Protein AF-A0A7W0PPU4-F1 (afdb_monomer_lite)

Sequence (161 aa):
MLYSLDQRLGIVGTLDDSTGTETARERFRTFLRDSVRAIVGVRDYVEACTKNKWPQYDHALQDLVNHTGELIGFDVEFGRYRGVTNDIGHDGLWRCNDFSMVVEVKTTDAFSIHSATVVGYVDKLISKGAITDWDHAMGLYVFGRTDSQLTQLANSVIGPR

pLDDT: mean 84.79, std 15.99, range [34.69, 98.19]

Structure (mmCIF, N/CA/C/O backbone):
data_AF-A0A7W0PPU4-F1
#
_entry.id   AF-A0A7W0PPU4-F1
#
loop_
_atom_site.group_PDB
_atom_site.id
_atom_site.type_symbol
_atom_site.label_atom_id
_atom_site.label_alt_id
_atom_site.label_comp_id
_atom_site.label_asym_id
_atom_site.label_entity_id
_atom_site.label_seq_id
_atom_site.pdbx_PDB_ins_code
_atom_site.Cartn_x
_atom_site.Cartn_y
_atom_site.Cartn_z
_atom_site.occupancy
_atom_site.B_iso_or_equiv
_atom_site.auth_seq_id
_atom_site.auth_comp_id
_atom_site.auth_asym_id
_atom_site.auth_atom_id
_atom_site.pdbx_PDB_model_num
ATOM 1 N N . MET A 1 1 ? 4.823 -9.740 -24.509 1.00 44.56 1 MET A N 1
ATOM 2 C CA . MET A 1 1 ? 6.137 -9.477 -23.887 1.00 44.56 1 MET A CA 1
ATOM 3 C C . MET A 1 1 ? 5.874 -8.619 -22.658 1.00 44.56 1 MET A C 1
ATOM 5 O O . MET A 1 1 ? 5.455 -7.481 -22.819 1.00 44.56 1 MET A O 1
ATOM 9 N N . LEU A 1 2 ? 5.965 -9.186 -21.454 1.00 64.94 2 LEU A N 1
ATOM 10 C CA . LEU A 1 2 ? 5.810 -8.424 -20.211 1.00 64.94 2 LEU A CA 1
ATOM 11 C C . LEU A 1 2 ? 7.195 -7.895 -19.824 1.00 64.94 2 LEU A C 1
ATOM 13 O O . LEU A 1 2 ? 8.137 -8.675 -19.729 1.00 64.94 2 LEU A O 1
ATOM 17 N N . TYR A 1 3 ? 7.330 -6.578 -19.681 1.00 82.06 3 TYR A N 1
ATOM 18 C CA . TYR A 1 3 ? 8.554 -5.957 -19.171 1.00 82.06 3 TYR A CA 1
ATOM 19 C C . TYR A 1 3 ? 8.828 -6.429 -17.736 1.00 82.06 3 TYR A C 1
ATOM 21 O O . TYR A 1 3 ? 7.881 -6.615 -16.960 1.00 82.06 3 TYR A O 1
ATOM 29 N N . SER A 1 4 ? 10.106 -6.576 -17.375 1.00 90.31 4 SER A N 1
ATOM 30 C CA . SER A 1 4 ? 10.499 -6.829 -15.984 1.00 90.31 4 SER A CA 1
ATOM 31 C C . SER A 1 4 ? 10.115 -5.650 -15.083 1.00 90.31 4 SER A C 1
ATOM 33 O O . SER A 1 4 ? 9.897 -4.536 -15.571 1.00 90.31 4 SER A O 1
ATOM 35 N N . LEU A 1 5 ? 10.057 -5.871 -13.765 1.00 92.06 5 LEU A N 1
ATOM 36 C CA . LEU A 1 5 ? 9.786 -4.792 -12.810 1.00 92.06 5 LEU A CA 1
ATOM 37 C C . LEU A 1 5 ? 10.795 -3.644 -12.964 1.00 92.06 5 LEU A C 1
ATOM 39 O O . LEU A 1 5 ? 10.393 -2.489 -13.002 1.00 92.06 5 LEU A O 1
ATOM 43 N N . ASP A 1 6 ? 12.079 -3.945 -13.157 1.00 91.94 6 ASP A N 1
ATOM 44 C CA . ASP A 1 6 ? 13.127 -2.926 -13.318 1.00 91.94 6 ASP A CA 1
ATOM 45 C C . ASP A 1 6 ? 12.920 -2.065 -14.559 1.00 91.94 6 ASP A C 1
ATOM 47 O O . ASP A 1 6 ? 13.059 -0.845 -14.513 1.00 91.94 6 ASP A O 1
ATOM 51 N N . GLN A 1 7 ? 12.541 -2.690 -15.676 1.00 92.56 7 GLN A N 1
ATOM 52 C CA . GLN A 1 7 ? 12.205 -1.961 -16.894 1.00 92.56 7 GLN A CA 1
ATOM 53 C C . GLN A 1 7 ? 10.970 -1.085 -16.679 1.00 92.56 7 GLN A C 1
ATOM 55 O O . GLN A 1 7 ? 10.935 0.047 -17.154 1.00 92.56 7 GLN A O 1
ATOM 60 N N . ARG A 1 8 ? 9.966 -1.581 -15.943 1.00 93.81 8 ARG A N 1
ATOM 61 C CA . ARG A 1 8 ? 8.779 -0.793 -15.593 1.00 93.81 8 ARG A CA 1
ATOM 62 C C . ARG A 1 8 ? 9.138 0.403 -14.722 1.00 93.81 8 ARG A C 1
ATOM 64 O O . ARG A 1 8 ? 8.764 1.511 -15.090 1.00 93.81 8 ARG A O 1
ATOM 71 N N . LEU A 1 9 ? 9.895 0.203 -13.645 1.00 94.06 9 LEU A N 1
ATOM 72 C CA . LEU A 1 9 ? 10.369 1.267 -12.755 1.00 94.06 9 LEU A CA 1
ATOM 73 C C . LEU A 1 9 ? 11.245 2.283 -13.501 1.00 94.06 9 LEU A C 1
ATOM 75 O O . LEU A 1 9 ? 11.088 3.485 -13.310 1.00 94.06 9 LEU A O 1
ATOM 79 N N . GLY A 1 10 ? 12.080 1.826 -14.438 1.00 93.31 10 GLY A N 1
ATOM 80 C CA . GLY A 1 10 ? 12.849 2.705 -15.320 1.00 93.31 10 GLY A CA 1
ATOM 81 C C . GLY A 1 10 ? 11.985 3.586 -16.231 1.00 93.31 10 GLY A C 1
ATOM 82 O O . GLY A 1 10 ? 12.382 4.704 -16.543 1.00 93.31 10 GLY A O 1
ATOM 83 N N . ILE A 1 11 ? 10.799 3.113 -16.634 1.00 93.94 11 ILE A N 1
ATOM 84 C CA . ILE A 1 11 ? 9.849 3.875 -17.461 1.00 93.94 11 ILE A CA 1
ATOM 85 C C . ILE A 1 11 ? 9.002 4.827 -16.608 1.00 93.94 11 ILE A C 1
ATOM 87 O O . ILE A 1 11 ? 8.803 5.977 -16.994 1.00 93.94 11 ILE A O 1
ATOM 91 N N . VAL A 1 12 ? 8.470 4.365 -15.470 1.00 94.88 12 VAL A N 1
ATOM 92 C CA . VAL A 1 12 ? 7.583 5.197 -14.635 1.00 94.88 12 VAL A CA 1
ATOM 93 C C . VAL A 1 12 ? 8.354 6.237 -13.823 1.00 94.88 12 VAL A C 1
ATOM 95 O O . VAL A 1 12 ? 7.785 7.285 -13.515 1.00 94.88 12 VAL A O 1
ATOM 98 N N . GLY A 1 13 ? 9.635 5.996 -13.541 1.00 94.75 13 GLY A N 1
ATOM 99 C CA . GLY A 1 13 ? 10.499 6.853 -12.735 1.00 94.75 13 GLY A CA 1
ATOM 100 C C . GLY A 1 13 ? 10.517 6.464 -11.255 1.00 94.75 13 GLY A C 1
ATOM 101 O O . GLY A 1 13 ? 9.974 5.440 -10.848 1.00 94.75 13 GLY A O 1
ATOM 102 N N . THR A 1 14 ? 11.157 7.304 -10.442 1.00 96.19 14 THR A N 1
ATOM 103 C CA . THR A 1 14 ? 11.313 7.080 -8.999 1.00 96.19 14 THR A CA 1
ATOM 104 C C . THR A 1 14 ? 9.979 7.226 -8.271 1.00 96.19 14 THR A C 1
ATOM 106 O O . THR A 1 14 ? 9.421 8.316 -8.209 1.00 96.19 14 THR A O 1
ATOM 109 N N . LEU A 1 15 ? 9.493 6.137 -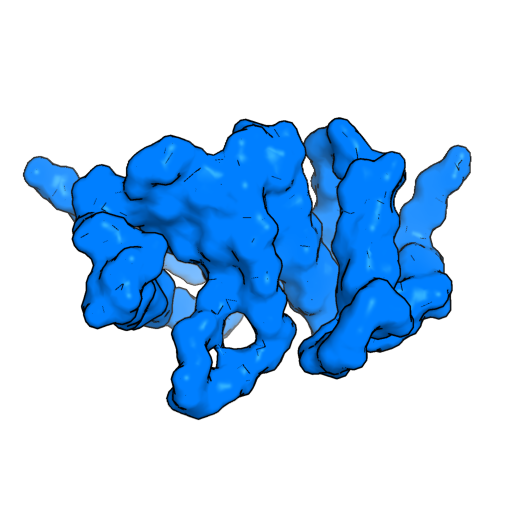7.685 1.00 96.81 15 LEU A N 1
ATOM 110 C CA . LEU A 1 15 ? 8.368 6.096 -6.761 1.00 96.81 15 LEU A CA 1
ATOM 111 C C . LEU A 1 15 ? 8.687 6.933 -5.516 1.00 96.81 15 LEU A C 1
ATOM 113 O O . LEU A 1 15 ? 9.644 6.648 -4.792 1.00 96.81 15 LEU A O 1
ATOM 117 N N . ASP A 1 16 ? 7.883 7.964 -5.281 1.00 95.38 16 ASP A N 1
ATOM 118 C CA . ASP A 1 16 ? 7.916 8.818 -4.099 1.00 95.38 16 ASP A CA 1
ATOM 119 C C . ASP A 1 16 ? 6.505 9.349 -3.771 1.00 95.38 16 ASP A C 1
ATOM 121 O O . ASP A 1 16 ? 5.525 9.002 -4.434 1.00 95.38 16 ASP A O 1
ATOM 125 N N . ASP A 1 17 ? 6.392 10.152 -2.711 1.00 94.81 17 ASP A N 1
ATOM 126 C CA . ASP A 1 17 ? 5.120 10.713 -2.235 1.00 94.81 17 ASP A CA 1
ATOM 127 C C . ASP A 1 17 ? 4.747 12.052 -2.898 1.00 94.81 17 ASP A C 1
ATOM 129 O O . ASP A 1 17 ? 3.940 12.808 -2.348 1.00 94.81 17 ASP A O 1
ATOM 133 N N . SER A 1 18 ? 5.327 12.379 -4.057 1.00 94.56 18 SER A N 1
ATOM 134 C CA . SER A 1 18 ? 4.928 13.573 -4.808 1.00 94.56 18 SER A CA 1
ATOM 135 C C . SER A 1 18 ? 3.428 13.539 -5.123 1.00 94.56 18 SER A C 1
ATOM 137 O O . SER A 1 18 ? 2.844 12.481 -5.374 1.00 94.56 18 SER A O 1
ATOM 139 N N . THR A 1 19 ? 2.786 14.707 -5.118 1.00 89.62 19 THR A N 1
ATOM 140 C CA . THR A 1 19 ? 1.350 14.852 -5.391 1.00 89.62 19 THR A CA 1
ATOM 141 C C . THR A 1 19 ? 1.078 15.121 -6.875 1.00 89.62 19 THR A C 1
ATOM 143 O O . THR A 1 19 ? 1.920 15.668 -7.585 1.00 89.62 19 THR A O 1
ATOM 146 N N . GLY A 1 20 ? -0.115 14.744 -7.347 1.00 92.12 20 GLY A N 1
ATOM 147 C CA . GLY A 1 20 ? -0.556 14.907 -8.740 1.00 92.12 20 GLY A CA 1
ATOM 148 C C . GLY A 1 20 ? -0.867 13.573 -9.426 1.00 92.12 20 GLY A C 1
ATOM 149 O O . GLY A 1 20 ? -0.479 12.518 -8.936 1.00 92.12 20 GLY A O 1
ATOM 150 N N . THR A 1 21 ? -1.578 13.618 -10.557 1.00 89.75 21 THR A N 1
ATOM 151 C CA . THR A 1 21 ? -1.997 12.416 -11.312 1.00 89.75 21 THR A CA 1
ATOM 152 C C . THR A 1 21 ? -0.885 11.836 -12.183 1.00 89.75 21 THR A C 1
ATOM 154 O O . THR A 1 21 ? -0.902 10.657 -12.509 1.00 89.75 21 THR A O 1
ATOM 157 N N . GLU A 1 22 ? 0.116 12.652 -12.518 1.00 92.56 22 GLU A N 1
ATOM 158 C CA . GLU A 1 22 ? 1.222 12.292 -13.411 1.00 92.56 22 GLU A CA 1
ATOM 159 C C . GLU A 1 22 ? 2.522 12.008 -12.648 1.00 92.56 22 GLU A C 1
ATOM 161 O O . GLU A 1 22 ? 3.622 12.208 -13.167 1.00 92.56 22 GLU A O 1
ATOM 166 N N . THR A 1 23 ? 2.447 11.588 -11.387 1.00 97.38 23 THR A N 1
ATOM 167 C CA . THR A 1 23 ? 3.647 11.203 -10.631 1.00 97.38 23 THR A CA 1
ATOM 168 C C . THR A 1 23 ? 4.070 9.781 -10.986 1.00 97.38 23 THR A C 1
ATOM 170 O O . THR A 1 23 ? 3.294 8.997 -11.537 1.00 97.38 23 THR A O 1
ATOM 173 N N . ALA A 1 24 ? 5.322 9.421 -10.691 1.00 97.38 24 ALA A N 1
ATOM 174 C CA . ALA A 1 24 ? 5.809 8.061 -10.928 1.00 97.38 24 ALA A CA 1
ATOM 175 C C . ALA A 1 24 ? 4.966 7.014 -10.184 1.00 97.38 24 ALA A C 1
ATOM 177 O O . ALA A 1 24 ? 4.654 5.963 -10.742 1.00 97.38 24 ALA A O 1
ATOM 178 N N . ARG A 1 25 ? 4.538 7.351 -8.961 1.00 97.00 25 ARG A N 1
ATOM 179 C CA . ARG A 1 25 ? 3.625 6.548 -8.147 1.00 97.00 25 ARG A CA 1
ATOM 180 C C . ARG A 1 25 ? 2.293 6.307 -8.851 1.00 97.00 25 ARG A C 1
ATOM 182 O O . ARG A 1 25 ? 1.912 5.157 -9.041 1.00 97.00 25 ARG A O 1
ATOM 189 N N . GLU A 1 26 ? 1.609 7.360 -9.293 1.00 97.50 26 GLU A N 1
ATOM 190 C CA . GLU A 1 26 ? 0.300 7.197 -9.938 1.00 97.50 26 GLU A CA 1
ATOM 191 C C . GLU A 1 26 ? 0.396 6.496 -11.299 1.00 97.50 26 GLU A C 1
ATOM 193 O O . GLU A 1 26 ? -0.460 5.670 -11.632 1.00 97.50 26 GLU A O 1
ATOM 198 N N . ARG A 1 27 ? 1.479 6.722 -12.058 1.00 97.44 27 ARG A N 1
ATOM 199 C CA . ARG A 1 27 ? 1.761 5.951 -13.278 1.00 97.44 27 ARG A CA 1
ATOM 200 C C . ARG A 1 27 ? 1.959 4.467 -12.991 1.00 97.44 27 ARG A C 1
ATOM 202 O O . ARG A 1 27 ? 1.447 3.637 -13.740 1.00 97.44 27 ARG A O 1
ATOM 209 N N . PHE A 1 28 ? 2.686 4.123 -11.928 1.00 97.56 28 PHE A N 1
ATOM 210 C CA . PHE A 1 28 ? 2.892 2.730 -11.539 1.00 97.56 28 PHE A CA 1
ATOM 211 C C . PHE A 1 28 ? 1.577 2.064 -11.132 1.00 97.56 28 PHE A C 1
ATOM 213 O O . PHE A 1 28 ? 1.233 1.023 -11.684 1.00 97.56 28 PHE A O 1
ATOM 220 N N . ARG A 1 29 ? 0.787 2.706 -10.263 1.00 97.31 29 ARG A N 1
ATOM 221 C CA . ARG A 1 29 ? -0.531 2.205 -9.832 1.00 97.31 29 ARG A CA 1
ATOM 222 C C . ARG A 1 29 ? -1.498 2.028 -11.000 1.00 97.31 29 ARG A C 1
ATOM 224 O O . ARG A 1 29 ? -2.194 1.021 -11.087 1.00 97.31 29 ARG A O 1
ATOM 231 N N . THR A 1 30 ? -1.503 2.972 -11.938 1.00 96.31 30 THR A N 1
ATOM 232 C CA . THR A 1 30 ? -2.308 2.876 -13.165 1.00 96.31 30 THR A CA 1
ATOM 233 C C . THR A 1 30 ? -1.848 1.715 -14.039 1.00 96.31 30 THR A C 1
ATOM 235 O O . THR A 1 30 ? -2.670 0.923 -14.489 1.00 96.31 30 THR A O 1
ATOM 238 N N . PHE A 1 31 ? -0.535 1.534 -14.203 1.00 95.62 31 PHE A N 1
ATOM 239 C CA . PHE A 1 31 ? 0.008 0.371 -14.899 1.00 95.62 31 PHE A CA 1
ATOM 240 C C . PHE A 1 31 ? -0.420 -0.955 -14.248 1.00 95.62 31 PHE A C 1
ATOM 242 O O . PHE A 1 31 ? -0.803 -1.873 -14.976 1.00 95.62 31 PHE A O 1
ATOM 249 N N . LEU A 1 32 ? -0.381 -1.060 -12.915 1.00 96.25 32 LEU A N 1
ATOM 250 C CA . LEU A 1 32 ? -0.835 -2.256 -12.199 1.00 96.25 32 LEU A CA 1
ATOM 251 C C . LEU A 1 32 ? -2.301 -2.566 -12.537 1.00 96.25 32 LEU A C 1
ATOM 253 O O . LEU A 1 32 ? -2.582 -3.639 -13.069 1.00 96.25 32 LEU A O 1
ATOM 257 N N . ARG A 1 33 ? -3.203 -1.590 -12.372 1.00 95.44 33 ARG A N 1
ATOM 258 C CA . ARG A 1 33 ? -4.634 -1.735 -12.701 1.00 95.44 33 ARG A CA 1
ATOM 259 C C . ARG A 1 33 ? -4.887 -2.109 -14.160 1.00 95.44 33 ARG A C 1
ATOM 261 O O . ARG A 1 33 ? -5.691 -2.994 -14.456 1.00 95.44 33 ARG A O 1
ATOM 268 N N . ASP A 1 34 ? -4.183 -1.468 -15.085 1.00 94.44 34 ASP A N 1
ATOM 269 C CA . ASP A 1 34 ? -4.451 -1.648 -16.507 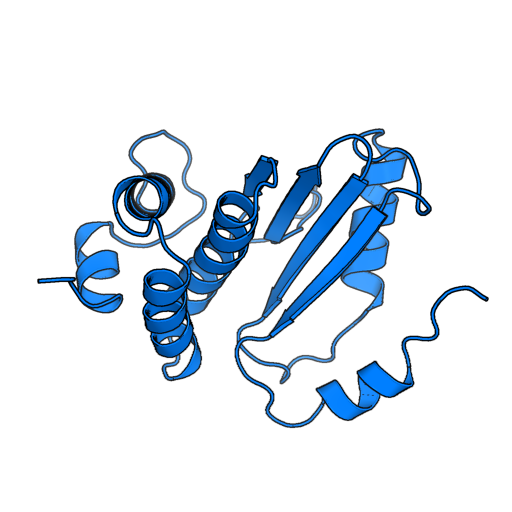1.00 94.44 34 ASP A CA 1
ATOM 270 C C . ASP A 1 34 ? -3.844 -2.933 -17.067 1.00 94.44 34 ASP A C 1
ATOM 272 O O . ASP A 1 34 ? -4.437 -3.547 -17.957 1.00 94.44 34 ASP A O 1
ATOM 276 N N . SER A 1 35 ? -2.684 -3.353 -16.554 1.00 92.56 35 SER A N 1
ATOM 277 C CA . SER A 1 35 ? -1.856 -4.394 -17.175 1.00 92.56 35 SER A CA 1
ATOM 278 C C . SER A 1 35 ? -1.641 -5.642 -16.318 1.00 92.56 35 SER A C 1
ATOM 280 O O . SER A 1 35 ? -1.376 -6.705 -16.879 1.00 92.56 35 SER A O 1
ATOM 282 N N . VAL A 1 36 ? -1.747 -5.557 -14.990 1.00 93.56 36 VAL A N 1
ATOM 283 C CA . VAL A 1 36 ? -1.466 -6.663 -14.055 1.00 93.56 36 VAL A CA 1
ATOM 284 C C . VAL A 1 36 ? -2.775 -7.218 -13.487 1.00 93.56 36 VAL A C 1
ATOM 286 O O . VAL A 1 36 ? -2.998 -7.303 -12.293 1.00 93.56 36 VAL A O 1
ATOM 289 N N . ARG A 1 37 ? -3.673 -7.655 -14.372 1.00 92.69 37 ARG A N 1
ATOM 290 C CA . ARG A 1 37 ? -5.056 -8.032 -14.012 1.00 92.69 37 ARG A CA 1
ATOM 291 C C . ARG A 1 37 ? -5.224 -9.426 -13.399 1.00 92.69 37 ARG A C 1
ATOM 293 O O . ARG A 1 37 ? -6.344 -9.908 -13.261 1.00 92.69 37 ARG A O 1
ATOM 300 N N . ALA A 1 38 ? -4.130 -10.121 -13.108 1.00 89.81 38 ALA A N 1
ATOM 301 C CA . ALA A 1 38 ? -4.162 -11.478 -12.582 1.00 89.81 38 ALA A CA 1
ATOM 302 C C . ALA A 1 38 ? -3.069 -11.674 -11.534 1.00 89.81 38 ALA A C 1
ATOM 304 O O . ALA A 1 38 ? -1.940 -11.214 -11.711 1.00 89.81 38 ALA A O 1
ATOM 305 N N . ILE A 1 39 ? -3.387 -12.451 -10.496 1.00 88.81 39 ILE A N 1
ATOM 306 C CA . ILE A 1 39 ? -2.488 -12.750 -9.370 1.00 88.81 39 ILE A CA 1
ATOM 307 C C . ILE A 1 39 ? -1.135 -13.306 -9.835 1.00 88.81 39 ILE A C 1
ATOM 309 O O . ILE A 1 39 ? -0.105 -12.996 -9.244 1.00 88.81 39 ILE A O 1
ATOM 313 N N . VAL A 1 40 ? -1.107 -14.074 -10.931 1.00 86.00 40 VAL A N 1
ATOM 314 C CA . VAL A 1 40 ? 0.150 -14.595 -11.493 1.00 86.00 40 VAL A CA 1
ATOM 315 C C . VAL A 1 40 ? 1.117 -13.478 -11.906 1.00 86.00 40 VAL A C 1
ATOM 317 O O . VAL A 1 40 ? 2.311 -13.601 -11.661 1.00 86.00 40 VAL A O 1
ATOM 320 N N . GLY A 1 41 ? 0.616 -12.369 -12.460 1.00 87.25 41 GLY A N 1
ATOM 321 C CA . GLY A 1 41 ? 1.450 -11.227 -12.841 1.00 87.25 41 GLY A CA 1
ATOM 322 C C . GLY A 1 41 ? 1.961 -10.449 -11.630 1.00 87.25 41 GLY A C 1
ATOM 323 O O . GLY A 1 41 ? 3.094 -9.975 -11.638 1.00 87.25 41 GLY A O 1
ATOM 324 N N . VAL A 1 42 ? 1.157 -10.374 -10.564 1.00 92.81 42 VAL A N 1
ATOM 325 C CA . VAL A 1 42 ? 1.586 -9.781 -9.291 1.00 92.81 42 VAL A CA 1
ATOM 326 C C . VAL A 1 42 ? 2.709 -10.604 -8.671 1.00 92.81 42 VAL A C 1
ATOM 328 O O . VAL A 1 42 ? 3.722 -10.037 -8.266 1.00 92.81 42 VAL A O 1
ATOM 331 N N . ARG A 1 43 ? 2.569 -11.937 -8.644 1.00 90.88 43 ARG A N 1
ATOM 332 C CA . ARG A 1 43 ? 3.567 -12.849 -8.067 1.00 90.88 43 ARG A CA 1
ATOM 333 C C . ARG A 1 43 ? 4.957 -12.623 -8.658 1.00 90.88 43 ARG A C 1
ATOM 335 O O . ARG A 1 43 ? 5.916 -12.509 -7.901 1.00 90.88 43 ARG A O 1
ATOM 342 N N . ASP A 1 44 ? 5.066 -12.517 -9.979 1.00 89.75 44 ASP A N 1
ATOM 343 C CA . ASP A 1 44 ? 6.359 -12.355 -10.650 1.00 89.75 44 ASP A CA 1
ATOM 344 C C . ASP A 1 44 ? 7.060 -11.037 -10.250 1.00 89.75 44 ASP A C 1
ATOM 346 O O . ASP A 1 44 ? 8.281 -10.998 -10.085 1.00 89.75 44 ASP A O 1
ATOM 350 N N . TYR A 1 45 ? 6.300 -9.956 -10.031 1.00 93.00 45 TYR A N 1
ATOM 351 C CA . TYR A 1 45 ? 6.846 -8.684 -9.541 1.00 93.00 45 TYR A CA 1
ATOM 352 C C . TYR A 1 45 ? 7.137 -8.692 -8.041 1.00 93.00 45 TYR A C 1
ATOM 354 O O . TYR A 1 45 ? 8.167 -8.158 -7.629 1.00 93.00 45 TYR A O 1
ATOM 362 N N . VAL A 1 46 ? 6.304 -9.351 -7.233 1.00 92.19 46 VAL A N 1
ATOM 363 C CA . VAL A 1 46 ? 6.590 -9.571 -5.809 1.00 92.19 46 VAL A CA 1
ATOM 364 C C . VAL A 1 46 ? 7.911 -10.325 -5.655 1.00 92.19 46 VAL A C 1
ATOM 366 O O . VAL A 1 46 ? 8.770 -9.889 -4.896 1.00 92.19 46 VAL A O 1
ATOM 369 N N . GLU A 1 47 ? 8.142 -11.387 -6.432 1.00 89.12 47 GLU A N 1
ATOM 370 C CA . GLU A 1 47 ? 9.416 -12.116 -6.420 1.00 89.12 47 GLU A CA 1
ATOM 371 C C . GLU A 1 47 ? 10.624 -11.237 -6.782 1.00 89.12 47 GLU A C 1
ATOM 373 O O . GLU A 1 47 ? 11.712 -11.422 -6.233 1.00 89.12 47 GLU A O 1
ATOM 378 N N . ALA A 1 48 ? 10.465 -10.278 -7.698 1.00 89.56 48 ALA A N 1
ATOM 379 C CA . ALA A 1 48 ? 11.536 -9.346 -8.044 1.00 89.56 48 ALA A CA 1
ATOM 380 C C . ALA A 1 48 ? 11.882 -8.417 -6.865 1.00 89.56 48 ALA A C 1
ATOM 382 O O . ALA A 1 48 ? 13.068 -8.228 -6.568 1.00 89.56 48 ALA A O 1
ATOM 383 N N . CYS A 1 49 ? 10.864 -7.912 -6.154 1.00 90.88 49 CYS A N 1
ATOM 384 C CA . CYS A 1 49 ? 11.049 -7.095 -4.953 1.00 90.88 49 CYS A CA 1
ATOM 385 C C . CYS A 1 49 ? 11.736 -7.870 -3.821 1.00 90.88 49 CYS A C 1
ATOM 387 O O . CYS A 1 49 ? 12.538 -7.317 -3.069 1.00 90.88 49 CYS A O 1
ATOM 389 N N . THR A 1 50 ? 11.451 -9.166 -3.696 1.00 86.00 50 THR A N 1
ATOM 390 C CA . THR A 1 50 ? 11.928 -9.997 -2.582 1.00 86.00 50 THR A CA 1
ATOM 391 C C . THR A 1 50 ? 13.232 -10.730 -2.869 1.00 86.00 50 THR A C 1
ATOM 393 O O . THR A 1 50 ? 13.786 -11.340 -1.964 1.00 86.00 50 THR A O 1
ATOM 396 N N . LYS A 1 51 ? 13.791 -10.652 -4.081 1.00 84.44 51 LYS A N 1
ATOM 397 C CA . LYS A 1 51 ? 15.131 -11.197 -4.387 1.00 84.44 51 LYS A CA 1
ATOM 398 C C . LYS A 1 51 ? 16.225 -10.134 -4.321 1.00 84.44 51 LYS A C 1
ATOM 400 O O . LYS A 1 51 ? 17.318 -10.403 -3.820 1.00 84.44 51 LYS A O 1
ATOM 405 N N . ASN A 1 52 ? 15.911 -8.886 -4.658 1.00 77.94 52 ASN A N 1
ATOM 406 C CA . ASN A 1 52 ? 16.884 -7.794 -4.754 1.00 77.94 52 ASN A CA 1
ATOM 407 C C . ASN A 1 52 ? 16.774 -6.777 -3.600 1.00 77.94 52 ASN A C 1
ATOM 409 O O . ASN A 1 52 ? 15.780 -6.750 -2.880 1.00 77.94 52 ASN A O 1
ATOM 413 N N . LYS A 1 53 ? 17.812 -5.954 -3.387 1.00 78.75 53 LYS A N 1
ATOM 414 C CA . LYS A 1 53 ? 17.817 -4.883 -2.372 1.00 78.75 53 LYS A CA 1
ATOM 415 C C . LYS A 1 53 ? 17.940 -3.519 -3.047 1.00 78.75 53 LYS A C 1
ATOM 417 O O . LYS A 1 53 ? 19.009 -3.176 -3.541 1.00 78.75 53 LYS A O 1
ATOM 422 N N . TRP A 1 54 ? 16.855 -2.752 -3.052 1.00 81.00 54 TRP A N 1
ATOM 423 C CA . TRP A 1 54 ? 16.801 -1.375 -3.547 1.00 81.00 54 TRP A CA 1
ATOM 424 C C . TRP A 1 54 ? 15.554 -0.695 -2.960 1.00 81.00 54 TRP A C 1
ATOM 426 O O . TRP A 1 54 ? 14.497 -1.321 -3.001 1.00 81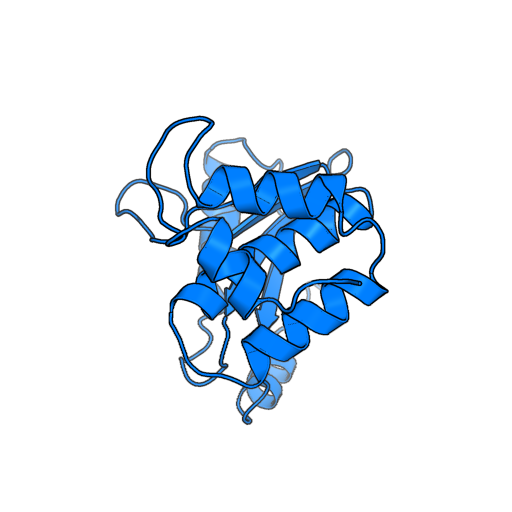.00 54 TRP A O 1
ATOM 436 N N . PRO A 1 55 ? 15.614 0.554 -2.453 1.00 83.44 55 PRO A N 1
ATOM 437 C CA . PRO A 1 55 ? 14.462 1.181 -1.791 1.00 83.44 55 PRO A CA 1
ATOM 438 C C . PRO A 1 55 ? 13.193 1.268 -2.648 1.00 83.44 55 PRO A C 1
ATOM 440 O O . PRO A 1 55 ? 12.082 1.247 -2.133 1.00 83.44 55 PRO A O 1
ATOM 443 N N . GLN A 1 56 ? 13.332 1.333 -3.973 1.00 92.75 56 GLN A N 1
ATOM 444 C CA . GLN A 1 56 ? 12.175 1.342 -4.870 1.00 92.75 56 GLN A CA 1
ATOM 445 C C . GLN A 1 56 ? 11.425 0.006 -4.889 1.00 92.75 56 GLN A C 1
ATOM 447 O O . GLN A 1 56 ? 10.238 0.001 -5.194 1.00 92.75 56 GLN A O 1
ATOM 452 N N . TYR A 1 57 ? 12.069 -1.110 -4.527 1.00 92.38 57 TYR A N 1
ATOM 453 C CA . TYR A 1 57 ? 11.368 -2.380 -4.340 1.00 92.38 57 TYR A CA 1
ATOM 454 C C . TYR A 1 57 ? 10.501 -2.392 -3.086 1.00 92.38 57 TYR A C 1
ATOM 456 O O . TYR A 1 57 ? 9.486 -3.078 -3.094 1.00 92.38 57 TYR A O 1
ATOM 464 N N . ASP A 1 58 ? 10.848 -1.630 -2.045 1.00 90.56 58 ASP A N 1
ATOM 465 C CA . ASP A 1 58 ? 9.995 -1.502 -0.860 1.00 90.56 58 ASP A CA 1
ATOM 466 C C . ASP A 1 58 ? 8.682 -0.802 -1.245 1.00 90.56 58 ASP A C 1
ATOM 468 O O . ASP A 1 58 ? 7.593 -1.306 -0.981 1.00 90.56 58 ASP A O 1
ATOM 472 N N . HIS A 1 59 ? 8.794 0.313 -1.972 1.00 94.88 59 HIS A N 1
ATOM 473 C CA . HIS A 1 59 ? 7.654 1.080 -2.482 1.00 94.88 59 HIS A CA 1
ATOM 474 C C . HIS A 1 59 ? 6.832 0.283 -3.505 1.00 94.88 59 HIS A C 1
ATOM 476 O O . HIS A 1 59 ? 5.607 0.230 -3.423 1.00 94.88 59 HIS A O 1
ATOM 482 N N . ALA A 1 60 ? 7.500 -0.403 -4.437 1.00 95.62 60 ALA A N 1
ATOM 483 C CA . ALA A 1 60 ? 6.821 -1.256 -5.403 1.00 95.62 60 ALA A CA 1
ATOM 484 C C . ALA A 1 60 ? 6.122 -2.443 -4.725 1.00 95.62 60 ALA A C 1
ATOM 486 O O . ALA A 1 60 ? 5.009 -2.779 -5.115 1.00 95.62 60 ALA A O 1
ATOM 487 N N . LEU A 1 61 ? 6.734 -3.069 -3.709 1.00 95.19 61 LEU A N 1
ATOM 488 C CA . LEU A 1 61 ? 6.106 -4.159 -2.960 1.00 95.19 61 LEU A CA 1
ATOM 489 C C . LEU A 1 61 ? 4.850 -3.678 -2.232 1.00 95.19 61 LEU A C 1
ATOM 491 O O . LEU A 1 61 ? 3.833 -4.359 -2.302 1.00 95.19 61 LEU A O 1
ATOM 495 N N . GLN A 1 62 ? 4.899 -2.513 -1.585 1.00 95.69 62 GLN A N 1
ATOM 496 C CA . GLN A 1 62 ? 3.728 -1.901 -0.956 1.00 95.69 62 GLN A CA 1
ATOM 497 C C . GLN A 1 62 ? 2.572 -1.729 -1.953 1.00 95.69 62 GLN A C 1
ATOM 499 O O . GLN A 1 62 ? 1.458 -2.191 -1.701 1.00 95.69 62 GLN A O 1
ATOM 504 N N . ASP A 1 63 ? 2.841 -1.135 -3.117 1.00 97.50 63 ASP A N 1
ATOM 505 C CA . ASP A 1 63 ? 1.825 -0.937 -4.152 1.00 97.50 63 ASP A CA 1
ATOM 506 C C . ASP A 1 63 ? 1.329 -2.270 -4.756 1.00 97.50 63 ASP A C 1
ATOM 508 O O . ASP A 1 63 ? 0.141 -2.410 -5.037 1.00 97.50 63 ASP A O 1
ATOM 512 N N . LEU A 1 64 ? 2.189 -3.283 -4.909 1.00 97.19 64 LEU A N 1
ATOM 513 C CA . LEU A 1 64 ? 1.800 -4.624 -5.378 1.00 97.19 64 LEU A CA 1
ATOM 514 C C . LEU A 1 64 ? 0.908 -5.361 -4.373 1.00 97.19 64 LEU A C 1
ATOM 516 O O . LEU A 1 64 ? -0.046 -6.034 -4.769 1.00 97.19 64 LEU A O 1
ATOM 520 N N . VAL A 1 65 ? 1.203 -5.238 -3.077 1.00 97.00 65 VAL A N 1
ATOM 521 C CA . VAL A 1 65 ? 0.366 -5.792 -2.008 1.00 97.00 65 VAL A CA 1
ATOM 522 C C . VAL A 1 65 ? -1.008 -5.134 -2.055 1.00 97.00 65 VAL A C 1
ATOM 524 O O . VAL A 1 65 ? -2.006 -5.838 -2.161 1.00 97.00 65 VAL A O 1
ATOM 527 N N . ASN A 1 66 ? -1.070 -3.804 -2.094 1.00 98.19 66 ASN A N 1
ATOM 528 C CA . ASN A 1 66 ? -2.332 -3.072 -2.209 1.00 98.19 66 ASN A CA 1
ATOM 529 C C . ASN A 1 66 ? -3.115 -3.434 -3.476 1.00 98.19 66 ASN A C 1
ATOM 531 O O . ASN A 1 66 ? -4.311 -3.703 -3.409 1.00 98.19 66 ASN A O 1
ATOM 535 N N . HIS A 1 67 ? -2.436 -3.553 -4.614 1.00 98.12 67 HIS A N 1
ATOM 536 C CA . HIS A 1 67 ? -3.068 -4.000 -5.850 1.00 98.12 67 HIS A CA 1
ATOM 537 C C . HIS A 1 67 ? -3.602 -5.441 -5.756 1.00 98.12 67 HIS A C 1
ATOM 539 O O . HIS A 1 67 ? -4.625 -5.767 -6.351 1.00 98.12 67 HIS A O 1
ATOM 545 N N . THR A 1 68 ? -2.969 -6.311 -4.961 1.00 97.31 68 THR A N 1
ATOM 546 C CA . THR A 1 68 ? -3.524 -7.641 -4.655 1.00 97.31 68 THR A CA 1
ATOM 547 C C . THR A 1 68 ? -4.872 -7.522 -3.947 1.00 97.31 68 THR A C 1
ATOM 549 O O . THR A 1 68 ? -5.793 -8.258 -4.295 1.00 97.31 68 THR A O 1
ATOM 552 N N . GLY A 1 69 ? -5.005 -6.578 -3.010 1.00 96.88 69 GLY A N 1
ATOM 553 C CA . GLY A 1 69 ? -6.273 -6.243 -2.359 1.00 96.88 69 GLY A CA 1
ATOM 554 C C . GLY A 1 69 ? -7.361 -5.847 -3.362 1.00 96.88 69 GLY A C 1
ATOM 555 O O . GLY A 1 69 ? -8.464 -6.390 -3.310 1.00 96.88 69 GLY A O 1
ATOM 556 N N . GLU A 1 70 ? -7.029 -4.990 -4.336 1.00 97.44 70 GLU A N 1
ATOM 557 C CA . GLU A 1 70 ? -7.955 -4.618 -5.419 1.00 97.44 70 GLU A CA 1
ATOM 558 C C . GLU A 1 70 ? -8.374 -5.853 -6.237 1.00 97.44 70 GLU A C 1
ATOM 560 O O . GLU A 1 70 ? -9.559 -6.068 -6.492 1.00 97.44 70 GLU A O 1
ATOM 565 N N . LEU A 1 71 ? -7.416 -6.709 -6.621 1.00 96.62 71 LEU A N 1
ATOM 566 C CA . LEU A 1 71 ? -7.681 -7.902 -7.438 1.00 96.62 71 LEU A CA 1
ATOM 567 C C . LEU A 1 71 ? -8.574 -8.937 -6.744 1.00 96.62 71 LEU A C 1
ATOM 569 O O . LEU A 1 71 ? -9.284 -9.673 -7.431 1.00 96.62 71 LEU A O 1
ATOM 573 N N . ILE A 1 72 ? -8.537 -9.019 -5.412 1.00 95.25 72 ILE A N 1
ATOM 574 C CA . ILE A 1 72 ? -9.393 -9.929 -4.635 1.00 95.25 72 ILE A CA 1
ATOM 575 C C . ILE A 1 72 ? -10.707 -9.271 -4.177 1.00 95.25 72 ILE A C 1
ATOM 577 O O . ILE A 1 72 ? -11.486 -9.910 -3.472 1.00 95.25 72 ILE A O 1
ATOM 581 N N . GLY A 1 73 ? -10.983 -8.038 -4.617 1.00 95.56 73 GLY A N 1
ATOM 582 C CA . GLY A 1 73 ? -12.291 -7.391 -4.492 1.00 95.56 73 GLY A CA 1
ATOM 583 C C . GLY A 1 73 ? -12.443 -6.391 -3.346 1.00 95.56 73 GLY A C 1
ATOM 584 O O . GLY A 1 73 ? -13.574 -6.009 -3.052 1.00 95.56 73 GLY A O 1
ATOM 585 N N . PHE A 1 74 ? -11.355 -5.960 -2.702 1.00 97.75 74 PHE A N 1
ATOM 586 C CA . PHE A 1 74 ? -11.416 -4.852 -1.745 1.00 97.75 74 PHE A CA 1
ATOM 587 C C . PHE A 1 74 ? -11.399 -3.498 -2.460 1.00 97.75 74 PHE A C 1
ATOM 589 O O . PHE A 1 74 ? -10.758 -3.335 -3.498 1.00 97.75 74 PHE A O 1
ATOM 596 N N . ASP A 1 75 ? -12.046 -2.507 -1.852 1.00 97.88 75 ASP A N 1
ATOM 597 C CA . ASP A 1 75 ? -11.771 -1.097 -2.121 1.00 97.88 75 ASP A CA 1
ATOM 598 C C . ASP A 1 75 ? -10.486 -0.702 -1.381 1.00 97.88 75 ASP A C 1
ATOM 600 O O . ASP A 1 75 ? -10.418 -0.799 -0.153 1.00 97.88 75 ASP A O 1
ATOM 604 N N . VAL A 1 76 ? -9.439 -0.334 -2.120 1.00 97.94 76 VAL A N 1
ATOM 605 C CA . VAL A 1 76 ? -8.092 -0.159 -1.566 1.00 97.94 76 VAL A CA 1
ATOM 606 C C . VAL A 1 76 ? -7.659 1.295 -1.606 1.00 97.94 76 VAL A C 1
ATOM 608 O O . VAL A 1 76 ? -7.448 1.895 -2.659 1.00 97.94 76 VAL A O 1
ATOM 611 N N . GLU A 1 77 ? -7.405 1.829 -0.420 1.00 96.62 77 GLU A N 1
ATOM 612 C CA . GLU A 1 77 ? -6.691 3.076 -0.226 1.00 96.62 77 GLU A CA 1
ATOM 613 C C . GLU A 1 77 ? -5.198 2.778 -0.064 1.00 96.62 77 GLU A C 1
ATOM 615 O O . GLU A 1 77 ? -4.760 2.136 0.894 1.00 96.62 77 GLU A O 1
ATOM 620 N N . PHE A 1 78 ? -4.400 3.242 -1.022 1.00 96.44 78 PHE A N 1
ATOM 621 C CA . PHE A 1 78 ? -2.956 3.077 -0.971 1.00 96.44 78 PHE A CA 1
ATOM 622 C C . PHE A 1 78 ? -2.337 4.090 -0.008 1.00 96.44 78 PHE A C 1
ATOM 624 O O . PHE A 1 78 ? -2.534 5.299 -0.152 1.00 96.44 78 PHE A O 1
ATOM 631 N N . GLY A 1 79 ? -1.511 3.597 0.909 1.00 94.12 79 GLY A N 1
ATOM 632 C CA . GLY A 1 79 ? -0.746 4.425 1.825 1.00 94.12 79 GLY A CA 1
ATOM 633 C C . GLY A 1 79 ? 0.381 5.207 1.153 1.00 94.12 79 GLY A C 1
ATOM 634 O O . GLY A 1 79 ? 0.650 5.117 -0.054 1.00 94.12 79 GLY A O 1
ATOM 635 N N . ARG A 1 80 ? 1.046 5.998 1.990 1.00 93.00 80 ARG A N 1
ATOM 636 C CA . ARG A 1 80 ? 2.261 6.733 1.641 1.00 93.00 80 ARG A CA 1
ATOM 637 C C . ARG A 1 80 ? 3.474 5.828 1.750 1.00 93.00 80 ARG A C 1
ATOM 639 O O . ARG A 1 80 ? 3.491 4.902 2.550 1.00 93.00 80 ARG A O 1
ATOM 646 N N . TYR A 1 81 ? 4.518 6.164 1.009 1.00 92.06 81 TYR A N 1
ATOM 647 C CA . TYR A 1 81 ? 5.796 5.465 1.095 1.00 92.06 81 TYR A CA 1
ATOM 648 C C . TYR A 1 81 ? 6.629 5.882 2.304 1.00 92.06 81 TYR A C 1
ATOM 650 O O . TYR 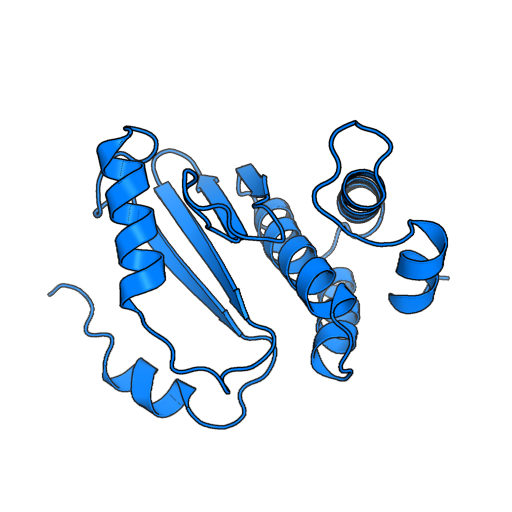A 1 81 ? 7.495 5.136 2.762 1.00 92.06 81 TYR A O 1
ATOM 658 N N . ARG A 1 82 ? 6.430 7.111 2.793 1.00 86.25 82 ARG A N 1
ATOM 659 C CA . ARG A 1 82 ? 7.132 7.640 3.962 1.00 86.25 82 ARG A CA 1
ATOM 660 C C . ARG A 1 82 ? 6.135 8.124 5.002 1.00 86.25 82 ARG A C 1
ATOM 662 O O . ARG A 1 82 ? 5.267 8.950 4.718 1.00 86.25 82 ARG A O 1
ATOM 669 N N . GLY A 1 83 ? 6.327 7.656 6.233 1.00 78.19 83 GLY A N 1
ATOM 670 C CA . GLY A 1 83 ? 5.584 8.143 7.387 1.00 78.19 83 GLY A CA 1
ATOM 671 C C . GLY A 1 83 ? 5.809 9.639 7.615 1.00 78.19 83 GLY A C 1
ATOM 672 O O . GLY A 1 83 ? 6.911 10.161 7.431 1.00 78.19 83 GLY A O 1
ATOM 673 N N . VAL A 1 84 ? 4.757 10.327 8.049 1.00 77.12 84 VAL A N 1
ATOM 674 C CA . VAL A 1 84 ? 4.813 11.721 8.499 1.00 77.12 84 VAL A CA 1
ATOM 675 C C . VAL A 1 84 ? 4.250 11.830 9.909 1.00 77.12 84 VAL A C 1
ATOM 677 O O . VAL A 1 84 ? 3.324 11.114 10.276 1.00 77.12 84 VAL A O 1
ATOM 680 N N . THR A 1 85 ? 4.798 12.749 10.703 1.00 58.28 85 THR A N 1
ATOM 681 C CA . THR A 1 85 ? 4.538 12.857 12.149 1.00 58.28 85 THR A CA 1
ATOM 682 C C . THR A 1 85 ? 3.059 13.032 12.520 1.00 58.28 85 THR A C 1
ATOM 684 O O . THR A 1 85 ? 2.661 12.634 13.609 1.00 58.28 85 THR A O 1
ATOM 687 N N . ASN A 1 86 ? 2.237 13.587 11.622 1.00 63.31 86 ASN A N 1
ATOM 688 C CA . ASN A 1 86 ? 0.844 13.957 11.905 1.00 63.31 86 ASN A CA 1
ATOM 689 C C . ASN A 1 86 ? -0.202 13.118 11.156 1.00 63.31 86 ASN A C 1
ATOM 691 O O . ASN A 1 86 ? -1.384 13.461 11.194 1.00 63.31 86 ASN A O 1
ATOM 695 N N . ASP A 1 87 ? 0.206 12.040 10.484 1.00 71.50 87 ASP A N 1
ATOM 696 C CA . ASP A 1 87 ? -0.708 11.193 9.716 1.00 71.50 87 ASP A CA 1
ATOM 697 C C . ASP A 1 87 ? -0.687 9.742 10.207 1.00 71.50 87 ASP A C 1
ATOM 699 O O . ASP A 1 87 ? 0.253 9.304 10.877 1.00 71.50 87 ASP A O 1
ATOM 703 N N . ILE A 1 88 ? -1.755 8.998 9.922 1.00 75.56 88 ILE A N 1
ATOM 704 C CA . ILE A 1 88 ? -1.812 7.573 10.257 1.00 75.56 88 ILE A CA 1
ATOM 705 C C . ILE A 1 88 ? -1.006 6.835 9.188 1.00 75.56 88 ILE A C 1
ATOM 707 O O . ILE A 1 88 ? -1.422 6.736 8.043 1.00 75.56 88 ILE A O 1
ATOM 711 N N . GLY A 1 89 ? 0.186 6.372 9.554 1.00 83.00 89 GLY A N 1
ATOM 712 C CA . GLY A 1 89 ? 1.182 5.865 8.609 1.00 83.00 89 GLY A CA 1
ATOM 713 C C . GLY A 1 89 ? 1.007 4.408 8.191 1.00 83.00 89 GLY A C 1
ATOM 714 O O . GLY A 1 89 ? 2.000 3.699 8.223 1.00 83.00 89 GLY A O 1
ATOM 715 N N . HIS A 1 90 ? -0.205 3.960 7.854 1.00 91.38 90 HIS A N 1
ATOM 716 C CA . HIS A 1 90 ? -0.392 2.617 7.294 1.00 91.38 90 HIS A CA 1
ATOM 717 C C . HIS A 1 90 ? 0.027 2.566 5.819 1.00 91.38 90 HIS A C 1
ATOM 719 O O . HIS A 1 90 ? -0.121 3.543 5.078 1.00 91.38 90 HIS A O 1
ATOM 725 N N . ASP A 1 91 ? 0.473 1.397 5.366 1.00 94.44 91 ASP A N 1
ATOM 726 C CA . ASP A 1 91 ? 0.883 1.183 3.978 1.00 94.44 91 ASP A CA 1
ATOM 727 C C . ASP A 1 91 ? -0.306 0.948 3.037 1.00 94.44 91 ASP A C 1
ATOM 729 O O . ASP A 1 91 ? -0.212 1.220 1.835 1.00 94.44 91 ASP A O 1
ATOM 733 N N . GLY A 1 92 ? -1.438 0.498 3.580 1.00 96.00 92 GLY A N 1
ATOM 734 C CA . GLY A 1 92 ? -2.694 0.320 2.860 1.00 96.00 92 GLY A CA 1
ATOM 735 C C . GLY A 1 92 ? -3.895 0.200 3.789 1.00 96.00 92 GLY A C 1
ATOM 736 O O . GLY A 1 92 ? -3.764 -0.234 4.932 1.00 96.00 92 GLY A O 1
ATOM 737 N N . LEU A 1 93 ? -5.067 0.582 3.294 1.00 97.00 93 LEU A N 1
ATOM 738 C CA . LEU A 1 93 ? -6.338 0.404 3.986 1.00 97.00 93 LEU A CA 1
ATOM 739 C C . LEU A 1 93 ? -7.358 -0.189 3.020 1.00 97.00 93 LEU A C 1
ATOM 741 O O . LEU A 1 93 ? -7.773 0.454 2.059 1.00 97.00 93 LEU A O 1
ATOM 745 N N . TRP A 1 94 ? -7.706 -1.451 3.247 1.00 97.88 94 TRP A N 1
ATOM 746 C CA . TRP A 1 94 ? -8.599 -2.216 2.382 1.00 97.88 94 TRP A CA 1
ATOM 747 C C . TRP A 1 94 ? -9.973 -2.297 3.028 1.00 97.88 94 TRP A C 1
ATOM 749 O O . TRP A 1 94 ? -10.077 -2.604 4.214 1.00 97.88 94 TRP A O 1
ATOM 759 N N . ARG A 1 95 ? -11.031 -2.053 2.261 1.00 97.69 95 ARG A N 1
ATOM 760 C CA . ARG A 1 95 ? -12.410 -2.043 2.751 1.00 97.69 95 ARG A CA 1
ATOM 761 C C . ARG A 1 95 ? -13.270 -3.010 1.951 1.00 97.69 95 ARG A C 1
ATOM 763 O O . ARG A 1 95 ? -13.159 -3.096 0.730 1.00 97.69 95 ARG A O 1
ATOM 770 N N . CYS A 1 96 ? -14.129 -3.743 2.644 1.00 95.88 96 CYS A N 1
ATOM 771 C CA . CYS A 1 96 ? -15.153 -4.582 2.037 1.00 95.88 96 CYS A CA 1
ATOM 772 C C . CYS A 1 96 ? -16.382 -4.580 2.946 1.00 95.88 96 CYS A C 1
ATOM 774 O O . CYS A 1 96 ? -16.340 -5.123 4.048 1.00 95.88 96 CYS A O 1
ATOM 776 N N . ASN A 1 97 ? -17.471 -3.964 2.481 1.00 92.69 97 ASN A N 1
ATOM 777 C CA . ASN A 1 97 ? -18.664 -3.697 3.288 1.00 92.69 97 ASN A CA 1
ATOM 778 C C . ASN A 1 97 ? -18.314 -2.921 4.574 1.00 92.69 97 ASN A C 1
ATOM 780 O O . ASN A 1 97 ? -17.794 -1.812 4.496 1.00 92.69 97 ASN A O 1
ATOM 784 N N . ASP A 1 98 ? -18.615 -3.490 5.737 1.00 92.06 98 ASP A N 1
ATOM 785 C CA . ASP A 1 98 ? -18.324 -2.958 7.068 1.00 92.06 98 ASP A CA 1
ATOM 786 C C . ASP A 1 98 ? -16.927 -3.333 7.583 1.00 92.06 98 ASP A C 1
ATOM 788 O O . ASP A 1 98 ? -16.455 -2.729 8.543 1.00 92.06 98 ASP A O 1
ATOM 792 N N . PHE A 1 99 ? -16.237 -4.270 6.931 1.00 95.25 99 PHE A N 1
ATOM 793 C CA . PHE A 1 99 ? -14.934 -4.756 7.361 1.00 95.25 99 PHE A CA 1
ATOM 794 C C . PHE A 1 99 ? -13.776 -3.946 6.763 1.00 95.25 99 PHE A C 1
ATOM 796 O O . PHE A 1 99 ? -13.741 -3.657 5.562 1.00 95.25 99 PHE A O 1
ATOM 803 N N . SER A 1 100 ? -12.787 -3.626 7.600 1.00 96.75 100 SER A N 1
ATOM 804 C CA . SER A 1 100 ? -11.573 -2.903 7.210 1.00 96.75 100 SER A CA 1
ATOM 805 C C . SER A 1 100 ? -10.300 -3.661 7.579 1.00 96.75 100 SER A C 1
ATOM 807 O O . SER A 1 100 ? -10.157 -4.181 8.682 1.00 96.75 100 SER A O 1
ATOM 809 N N . MET A 1 101 ? -9.324 -3.668 6.678 1.00 95.94 101 MET A N 1
ATOM 810 C CA . MET A 1 101 ? -8.003 -4.236 6.913 1.00 95.94 101 MET A CA 1
ATOM 811 C C . MET A 1 101 ? -6.935 -3.152 6.801 1.00 95.94 101 MET A C 1
ATOM 813 O O . MET A 1 101 ? -6.804 -2.502 5.765 1.00 95.94 101 MET A O 1
ATOM 817 N N . VAL A 1 102 ? -6.164 -2.967 7.868 1.00 95.81 102 VAL A N 1
ATOM 818 C CA . VAL A 1 102 ? -5.038 -2.029 7.920 1.00 95.81 102 VAL A CA 1
ATOM 819 C C . VAL A 1 102 ? -3.764 -2.803 7.619 1.00 95.81 102 VAL A C 1
ATOM 821 O O . VAL A 1 102 ? -3.377 -3.687 8.384 1.00 95.81 102 VAL A O 1
ATOM 824 N N . VAL A 1 103 ? -3.131 -2.487 6.496 1.00 94.75 103 VAL A N 1
ATOM 825 C CA . VAL A 1 103 ? -1.999 -3.232 5.945 1.00 94.75 103 VAL A CA 1
ATOM 826 C C . VAL A 1 103 ? -0.691 -2.500 6.216 1.00 94.75 103 VAL A C 1
ATOM 828 O O . VAL A 1 103 ? -0.584 -1.298 5.981 1.00 94.75 103 VAL A O 1
ATOM 831 N N . GLU A 1 104 ? 0.310 -3.252 6.665 1.00 92.06 104 GLU A N 1
ATOM 832 C CA . GLU A 1 104 ? 1.701 -2.826 6.819 1.00 92.06 104 GLU A CA 1
ATOM 833 C C . GLU A 1 104 ? 2.616 -3.801 6.072 1.00 92.06 104 GLU A C 1
ATOM 835 O O . GLU A 1 104 ? 2.560 -5.017 6.275 1.00 92.06 104 GLU A O 1
ATOM 840 N N . VAL A 1 105 ? 3.485 -3.277 5.218 1.00 90.69 105 VAL A N 1
ATOM 841 C CA . VAL A 1 105 ? 4.361 -4.045 4.339 1.00 90.69 105 VAL A CA 1
ATOM 842 C C . VAL A 1 105 ? 5.814 -3.856 4.762 1.00 90.69 105 VAL A C 1
ATOM 844 O O . VAL A 1 105 ? 6.305 -2.751 4.995 1.00 90.69 105 VAL A O 1
ATOM 847 N N . LYS A 1 106 ? 6.545 -4.967 4.862 1.00 84.12 106 LYS A N 1
ATOM 848 C CA . LYS A 1 106 ? 7.983 -4.977 5.146 1.00 84.12 106 LYS A CA 1
ATOM 849 C C . LYS A 1 106 ? 8.691 -5.909 4.177 1.00 84.12 106 LYS A C 1
ATOM 851 O O . LYS A 1 106 ? 8.323 -7.069 4.031 1.00 84.12 106 LYS A O 1
ATOM 856 N N . THR A 1 107 ? 9.746 -5.438 3.520 1.00 75.25 107 THR A N 1
ATOM 857 C CA . THR A 1 107 ? 10.551 -6.290 2.628 1.00 75.25 107 THR A CA 1
ATOM 858 C C . THR A 1 107 ? 11.412 -7.301 3.378 1.00 75.25 107 THR A C 1
ATOM 860 O O . THR A 1 107 ? 11.755 -8.334 2.803 1.00 75.25 107 THR A O 1
ATOM 863 N N . THR A 1 108 ? 11.723 -7.052 4.653 1.00 68.12 108 THR A N 1
ATOM 864 C CA . THR A 1 108 ? 12.451 -7.973 5.537 1.00 68.12 108 THR A CA 1
ATOM 865 C C . THR A 1 108 ? 11.859 -7.974 6.950 1.00 68.12 108 THR A C 1
ATOM 867 O O . THR A 1 108 ? 11.285 -6.980 7.395 1.00 68.12 108 THR A O 1
ATOM 870 N N . ASP A 1 109 ? 12.030 -9.080 7.674 1.00 60.19 109 ASP A N 1
ATOM 871 C CA . ASP A 1 109 ? 11.696 -9.240 9.100 1.00 60.19 109 ASP A CA 1
ATOM 872 C C . ASP A 1 109 ? 12.876 -8.879 10.029 1.00 60.19 109 ASP A C 1
ATOM 874 O O . ASP A 1 109 ? 12.833 -9.136 11.230 1.00 60.19 109 ASP A O 1
ATOM 878 N N . ALA A 1 110 ? 13.943 -8.273 9.489 1.00 50.59 110 ALA A N 1
ATOM 879 C CA . ALA A 1 110 ? 15.156 -7.930 10.239 1.00 50.59 110 ALA A CA 1
ATOM 880 C C . ALA A 1 110 ? 14.937 -6.819 11.285 1.00 50.59 110 ALA A C 1
ATOM 882 O O . ALA A 1 110 ? 15.749 -6.660 12.198 1.00 50.59 110 ALA A O 1
ATOM 883 N N . PHE A 1 111 ? 13.849 -6.055 11.161 1.00 51.34 111 PHE A N 1
ATOM 884 C CA . PHE A 1 111 ? 13.410 -5.107 12.176 1.00 51.34 111 PHE A CA 1
ATOM 885 C C . PHE A 1 111 ? 12.408 -5.789 13.097 1.00 51.34 111 PHE A C 1
ATOM 887 O O . PHE A 1 111 ? 11.448 -6.396 12.628 1.00 51.34 111 PHE A O 1
ATOM 894 N N . SER A 1 112 ? 12.632 -5.654 14.404 1.00 53.50 112 SER A N 1
ATOM 895 C CA . SER A 1 112 ? 11.728 -6.121 15.449 1.00 53.50 112 SER A CA 1
ATOM 896 C C . SER A 1 112 ? 10.290 -5.753 15.097 1.00 53.50 112 SER A C 1
ATOM 898 O O . SER A 1 112 ? 9.926 -4.578 14.982 1.00 53.50 112 SER A O 1
ATOM 900 N N . ILE A 1 113 ? 9.478 -6.779 14.867 1.00 55.62 113 ILE A N 1
ATOM 901 C CA . ILE A 1 113 ? 8.073 -6.613 14.526 1.00 55.62 113 ILE A CA 1
ATOM 902 C C . ILE A 1 113 ? 7.386 -6.147 15.804 1.00 55.62 113 ILE A C 1
ATOM 904 O O . ILE A 1 113 ? 7.161 -6.912 16.738 1.00 55.62 113 ILE A O 1
ATOM 908 N N . HIS A 1 114 ? 7.091 -4.856 15.867 1.00 61.84 114 HIS A N 1
ATOM 909 C CA . HIS A 1 114 ? 6.279 -4.306 16.935 1.00 61.84 114 HIS A CA 1
ATOM 910 C C . HIS A 1 114 ? 4.831 -4.444 16.480 1.00 61.84 114 HIS A C 1
ATOM 912 O O . HIS A 1 114 ? 4.318 -3.556 15.809 1.00 61.84 114 HIS A O 1
ATOM 918 N N . SER A 1 115 ? 4.174 -5.559 16.817 1.00 59.31 115 SER A N 1
ATOM 919 C CA . SER A 1 115 ? 2.736 -5.771 16.555 1.00 59.31 115 SER A CA 1
ATOM 920 C C . SER A 1 115 ? 1.870 -4.591 17.028 1.00 59.31 115 SER A C 1
ATOM 922 O O . SER A 1 115 ? 0.833 -4.298 16.438 1.00 59.31 115 SER A O 1
ATOM 924 N N . ALA A 1 116 ? 2.352 -3.853 18.034 1.00 66.94 116 ALA A N 1
ATOM 925 C CA . ALA A 1 116 ? 1.791 -2.595 18.512 1.00 66.94 116 ALA A CA 1
ATOM 926 C C . ALA A 1 116 ? 1.631 -1.505 17.431 1.00 66.94 116 ALA A C 1
ATOM 928 O O . ALA A 1 116 ? 0.810 -0.609 17.610 1.00 66.94 116 ALA A O 1
ATOM 929 N N . THR A 1 117 ? 2.377 -1.548 16.322 1.00 78.00 117 THR A N 1
ATOM 930 C CA . THR A 1 117 ? 2.322 -0.504 15.290 1.00 78.00 117 THR A CA 1
ATOM 931 C C . THR A 1 117 ? 1.004 -0.546 14.518 1.00 78.00 117 THR A C 1
ATOM 933 O O . THR A 1 117 ? 0.286 0.451 14.516 1.00 78.00 117 THR A O 1
ATOM 936 N N . VAL A 1 118 ? 0.631 -1.693 13.934 1.00 84.00 118 VAL A N 1
ATOM 937 C CA . VAL A 1 118 ? -0.655 -1.812 13.219 1.00 84.00 118 VAL A CA 1
ATOM 938 C C . VAL A 1 118 ? -1.836 -1.720 14.178 1.00 84.00 118 VAL A C 1
ATOM 940 O O . VAL A 1 118 ? -2.820 -1.067 13.846 1.00 84.00 118 VAL A O 1
ATOM 943 N N . VAL A 1 119 ? -1.722 -2.274 15.392 1.00 85.94 119 VAL A N 1
ATOM 944 C CA . VAL A 1 119 ? -2.739 -2.083 16.443 1.00 85.94 119 VAL A CA 1
ATOM 945 C C . VAL A 1 119 ? -2.964 -0.594 16.709 1.00 85.94 119 VAL A C 1
ATOM 947 O O . VAL A 1 119 ? -4.090 -0.114 16.624 1.00 85.94 119 VAL A O 1
ATOM 950 N N . GLY A 1 120 ? -1.885 0.169 16.897 1.00 88.06 120 GLY A N 1
ATOM 951 C CA . GLY A 1 120 ? -1.967 1.614 17.084 1.00 88.06 120 GLY A CA 1
ATOM 952 C C . GLY A 1 120 ? -2.510 2.371 15.866 1.00 88.06 120 GLY A C 1
ATOM 953 O O . GLY A 1 120 ? -3.070 3.455 16.030 1.00 88.06 120 GLY A O 1
ATOM 954 N N . TYR A 1 121 ? -2.363 1.848 14.645 1.00 89.25 121 TYR A N 1
ATOM 955 C CA . TYR A 1 121 ? -2.999 2.428 13.458 1.00 89.25 121 TYR A CA 1
ATOM 956 C C . TYR A 1 121 ? -4.503 2.168 13.434 1.00 89.25 121 TYR A C 1
ATOM 958 O O . TYR A 1 121 ? -5.259 3.115 13.218 1.00 89.25 121 TYR A O 1
ATOM 966 N N . VAL A 1 122 ? -4.936 0.936 13.716 1.00 91.06 122 VAL A N 1
ATOM 967 C CA . VAL A 1 122 ? -6.360 0.585 13.825 1.00 91.06 122 VAL A CA 1
ATOM 968 C C . VAL A 1 122 ? -7.029 1.432 14.910 1.00 91.06 122 VAL A C 1
ATOM 970 O O . VAL A 1 122 ? -8.030 2.086 14.627 1.00 91.06 122 VAL A O 1
ATOM 973 N N . ASP A 1 123 ? -6.426 1.549 16.097 1.00 92.19 123 ASP A N 1
ATOM 974 C CA . ASP A 1 123 ? -6.953 2.380 17.190 1.00 92.19 123 ASP A CA 1
ATOM 975 C C . ASP A 1 123 ? -7.128 3.849 16.777 1.00 92.19 123 ASP A C 1
ATOM 977 O O . ASP A 1 123 ? -8.139 4.488 17.089 1.00 92.19 123 ASP A O 1
ATOM 981 N N . LYS A 1 124 ? -6.156 4.408 16.042 1.00 92.38 124 LYS A N 1
ATOM 982 C CA . LYS A 1 124 ? -6.234 5.785 15.528 1.00 92.38 124 LYS A CA 1
ATOM 983 C C . LYS A 1 124 ? -7.326 5.942 14.471 1.00 92.38 124 LYS A C 1
ATOM 985 O O . LYS A 1 124 ? -7.976 6.985 14.447 1.00 92.38 124 LYS A O 1
ATOM 990 N N . LEU A 1 125 ? -7.519 4.950 13.602 1.00 93.25 125 LEU A N 1
ATOM 991 C CA . LEU A 1 125 ? -8.564 4.967 12.576 1.00 93.25 125 LEU A CA 1
ATOM 992 C C . LEU A 1 125 ? -9.958 4.853 13.201 1.00 93.25 125 LEU A C 1
ATOM 994 O O . LEU A 1 125 ? -10.838 5.626 12.824 1.00 93.25 125 LEU A O 1
ATOM 998 N N . ILE A 1 126 ? -10.129 3.991 14.209 1.00 93.75 126 ILE A N 1
ATOM 999 C CA . ILE A 1 126 ? -11.357 3.902 15.015 1.00 93.75 126 ILE A CA 1
ATOM 1000 C C . ILE A 1 126 ? -11.626 5.236 15.719 1.00 93.75 126 ILE A C 1
ATOM 1002 O O . ILE A 1 126 ? -12.707 5.804 15.597 1.00 93.75 126 ILE A O 1
ATOM 1006 N N . SER A 1 127 ? -10.614 5.812 16.374 1.00 93.44 127 SER A N 1
ATOM 1007 C CA . SER A 1 127 ? -10.743 7.106 17.064 1.00 93.44 127 SER A CA 1
ATOM 1008 C C . SER A 1 127 ? -11.131 8.259 16.127 1.00 93.44 127 SER A C 1
ATOM 1010 O O . SER A 1 127 ? -11.750 9.227 16.565 1.00 93.44 127 SER A O 1
ATOM 1012 N N . LYS A 1 128 ? -10.767 8.180 14.838 1.00 92.81 128 LYS A N 1
ATOM 1013 C CA . LYS A 1 128 ? -11.160 9.152 13.805 1.00 92.81 128 LYS A CA 1
ATOM 1014 C C . LYS A 1 128 ? -12.501 8.824 13.130 1.00 92.81 128 LYS A C 1
ATOM 1016 O O . LYS A 1 128 ? -12.935 9.603 12.285 1.00 92.81 128 LYS A O 1
ATOM 1021 N N . GLY A 1 129 ? -13.138 7.701 13.465 1.00 91.88 129 GLY A N 1
ATOM 1022 C CA . GLY A 1 129 ? -14.377 7.234 12.837 1.00 91.88 129 GLY A CA 1
ATOM 1023 C C . GLY A 1 129 ? -14.203 6.712 11.406 1.00 91.88 129 GLY A C 1
ATOM 1024 O O . GLY A 1 129 ? -15.178 6.641 10.666 1.00 91.88 129 GLY A O 1
ATOM 1025 N N . ALA A 1 130 ? -12.973 6.381 10.995 1.00 91.31 130 ALA A N 1
ATOM 1026 C CA . ALA A 1 130 ? -12.684 5.809 9.675 1.00 91.31 130 ALA A CA 1
ATOM 1027 C C . ALA A 1 130 ? -12.898 4.284 9.621 1.00 91.31 130 ALA A C 1
ATOM 1029 O O . ALA A 1 130 ? -13.035 3.723 8.536 1.00 91.31 130 ALA A O 1
ATOM 1030 N N . ILE A 1 131 ? -12.901 3.636 10.788 1.00 93.62 131 ILE A N 1
ATOM 1031 C CA . ILE A 1 131 ? -13.216 2.225 11.031 1.00 93.62 131 ILE A CA 1
ATOM 1032 C C . ILE A 1 131 ? -14.197 2.195 12.206 1.00 93.62 131 ILE A C 1
ATOM 1034 O O . ILE A 1 131 ? -14.062 3.006 13.121 1.00 93.62 131 ILE A O 1
ATOM 1038 N N . THR A 1 132 ? -15.176 1.291 12.183 1.00 91.38 132 THR A N 1
ATOM 1039 C CA . THR A 1 132 ? -16.224 1.219 13.212 1.00 91.38 132 THR A CA 1
ATOM 1040 C C . THR A 1 132 ? -15.662 0.824 14.578 1.00 91.38 132 THR A C 1
ATOM 1042 O O . THR A 1 132 ? -15.762 1.586 15.537 1.00 91.38 132 THR A O 1
ATOM 1045 N N . ASP A 1 133 ? -15.059 -0.361 14.662 1.00 94.12 133 ASP A N 1
ATOM 1046 C CA . ASP A 1 133 ? -14.513 -0.953 15.880 1.00 94.12 133 ASP A CA 1
ATOM 1047 C C . ASP A 1 133 ? -13.589 -2.134 15.517 1.00 94.12 133 ASP A C 1
ATOM 1049 O O . ASP A 1 133 ? -13.328 -2.402 14.343 1.00 94.12 133 ASP A O 1
ATOM 1053 N N . TRP A 1 134 ? -13.079 -2.830 16.533 1.00 93.50 134 TRP A N 1
ATOM 1054 C CA . TRP A 1 134 ? -12.203 -3.989 16.368 1.00 93.50 134 TRP A CA 1
ATOM 1055 C C . TRP A 1 134 ? -12.913 -5.259 15.878 1.00 93.50 134 TRP A C 1
ATOM 1057 O O . TRP A 1 134 ? -12.246 -6.109 15.293 1.00 93.50 134 TRP A O 1
ATOM 1067 N N . ASP A 1 135 ? -14.231 -5.387 16.056 1.00 95.06 135 ASP A N 1
ATOM 1068 C CA . ASP A 1 135 ? -14.996 -6.534 15.541 1.00 95.06 135 ASP A CA 1
ATOM 1069 C C . ASP A 1 135 ? -15.121 -6.470 14.009 1.00 95.06 135 ASP A C 1
ATOM 1071 O O . ASP A 1 135 ? -15.275 -7.492 13.339 1.00 95.06 135 ASP A O 1
ATOM 1075 N N . HIS A 1 136 ? -14.970 -5.269 13.447 1.00 93.94 136 HIS A N 1
ATOM 1076 C CA . HIS A 1 136 ? -15.003 -4.997 12.013 1.00 93.94 136 HIS A CA 1
ATOM 1077 C C . HIS A 1 136 ? -13.626 -4.605 11.449 1.00 93.94 136 HIS A C 1
ATOM 1079 O O . HIS A 1 136 ? -13.537 -4.014 10.368 1.00 93.94 136 HIS A O 1
ATOM 1085 N N . ALA A 1 137 ? -12.538 -4.917 12.161 1.00 95.06 137 ALA A N 1
ATOM 1086 C CA . ALA A 1 137 ? -11.191 -4.536 11.752 1.00 95.06 137 ALA A CA 1
ATOM 1087 C C . ALA A 1 137 ? -10.162 -5.659 11.885 1.00 95.06 137 ALA A C 1
ATOM 1089 O O . ALA A 1 137 ? -10.206 -6.488 12.790 1.00 95.06 137 ALA A O 1
ATOM 1090 N N . MET A 1 138 ? -9.161 -5.635 11.007 1.00 92.69 138 MET A N 1
ATOM 1091 C CA . MET A 1 138 ? -7.991 -6.500 11.110 1.00 92.69 138 MET A CA 1
ATOM 1092 C C . MET A 1 138 ? -6.713 -5.753 10.756 1.00 92.69 138 MET A C 1
ATOM 1094 O O . MET A 1 138 ? -6.633 -5.049 9.754 1.00 92.69 138 MET A O 1
ATOM 1098 N N . GLY A 1 139 ? -5.677 -5.962 11.560 1.00 91.38 139 GLY A N 1
ATOM 1099 C CA . GLY A 1 139 ? -4.317 -5.605 11.188 1.00 91.38 139 GLY A CA 1
ATOM 1100 C C . GLY A 1 139 ? -3.655 -6.711 10.371 1.00 91.38 139 GLY A C 1
ATOM 1101 O O . GLY A 1 139 ? -3.629 -7.856 10.820 1.00 91.38 139 GLY A O 1
ATOM 1102 N N . LEU A 1 140 ? -3.083 -6.381 9.214 1.00 90.31 140 LEU A N 1
ATOM 1103 C CA . LEU A 1 140 ? -2.331 -7.314 8.377 1.00 90.31 140 LEU A CA 1
ATO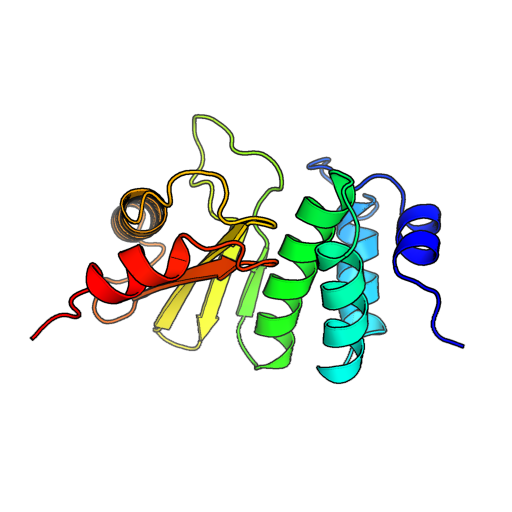M 1104 C C . LEU A 1 140 ? -0.886 -6.842 8.216 1.00 90.31 140 LEU A C 1
ATOM 1106 O O . LEU A 1 140 ? -0.626 -5.774 7.671 1.00 90.31 140 LEU A O 1
ATOM 1110 N N . TYR A 1 141 ? 0.059 -7.687 8.619 1.00 87.56 141 TYR A N 1
ATOM 1111 C CA . TYR A 1 141 ? 1.460 -7.525 8.250 1.00 87.56 141 TYR A CA 1
ATOM 1112 C C . TYR A 1 141 ? 1.812 -8.428 7.073 1.00 87.56 141 TYR A C 1
ATOM 1114 O O . TYR A 1 141 ? 1.570 -9.635 7.118 1.00 87.56 141 TYR A O 1
ATOM 1122 N N . VAL A 1 142 ? 2.450 -7.856 6.055 1.00 87.62 142 VAL A N 1
ATOM 1123 C CA . VAL A 1 142 ? 2.945 -8.587 4.888 1.00 87.62 142 VAL A CA 1
ATOM 1124 C C . VAL A 1 142 ? 4.463 -8.497 4.833 1.00 87.62 142 VAL A C 1
ATOM 1126 O O . VAL A 1 142 ? 5.033 -7.409 4.766 1.00 87.62 142 VAL A O 1
ATOM 1129 N N . PHE A 1 143 ? 5.121 -9.657 4.831 1.00 83.94 143 PHE A N 1
ATOM 1130 C CA . PHE A 1 143 ? 6.576 -9.764 4.779 1.00 83.94 143 PHE A CA 1
ATOM 1131 C C . PHE A 1 143 ? 7.034 -10.300 3.426 1.00 83.94 143 PHE A C 1
ATOM 1133 O O . PHE A 1 143 ? 6.597 -11.362 2.988 1.00 83.94 143 PHE A O 1
ATOM 1140 N N . GLY A 1 144 ? 7.941 -9.574 2.774 1.00 76.56 144 GLY A N 1
ATOM 1141 C CA . GLY A 1 144 ? 8.527 -9.975 1.498 1.00 76.56 144 GLY A CA 1
ATOM 1142 C C . GLY A 1 144 ? 9.536 -11.123 1.620 1.00 76.56 144 GLY A C 1
ATOM 1143 O O . GLY A 1 144 ? 9.656 -11.949 0.717 1.00 76.56 144 GLY A O 1
ATOM 1144 N N . ARG A 1 145 ? 10.259 -11.203 2.739 1.00 73.88 145 ARG A N 1
ATOM 1145 C CA . ARG A 1 145 ? 11.192 -12.292 3.055 1.00 73.88 145 ARG A CA 1
ATOM 1146 C C . ARG A 1 145 ? 11.014 -12.708 4.505 1.00 73.88 145 ARG A C 1
ATOM 1148 O O . ARG A 1 145 ? 10.790 -11.861 5.367 1.00 73.88 145 ARG A O 1
ATOM 1155 N N . THR A 1 146 ? 11.142 -14.003 4.759 1.00 60.47 146 THR A N 1
ATOM 1156 C CA . THR A 1 146 ? 11.093 -14.585 6.099 1.00 60.47 146 THR A CA 1
ATOM 1157 C C . THR A 1 146 ? 12.494 -15.070 6.466 1.00 60.47 146 THR A C 1
ATOM 1159 O O . THR A 1 146 ? 12.847 -16.200 6.124 1.00 60.47 146 THR A O 1
ATOM 1162 N N . ASP A 1 147 ? 13.316 -14.228 7.100 1.00 58.50 147 ASP A N 1
ATOM 1163 C CA . ASP A 1 147 ? 14.705 -14.597 7.391 1.00 58.50 147 ASP A CA 1
ATOM 1164 C C . ASP A 1 147 ? 14.849 -15.362 8.721 1.00 58.50 147 ASP A C 1
ATOM 1166 O O . ASP A 1 147 ? 15.797 -16.137 8.834 1.00 58.50 147 ASP A O 1
ATOM 1170 N N . SER A 1 148 ? 13.953 -15.215 9.719 1.00 54.41 148 SER A N 1
ATOM 1171 C CA . SER A 1 148 ? 13.799 -16.169 10.863 1.00 54.41 148 SER A CA 1
ATOM 1172 C C . SER A 1 148 ? 12.900 -15.702 12.025 1.00 54.41 148 SER A C 1
ATOM 1174 O O . SER A 1 148 ? 12.541 -16.528 12.869 1.00 54.41 148 SER A O 1
ATOM 1176 N N . GLN A 1 149 ? 12.527 -14.419 12.126 1.00 53.78 149 GLN A N 1
ATOM 1177 C CA . GLN A 1 149 ? 11.872 -13.875 13.333 1.00 53.78 149 GLN A CA 1
ATOM 1178 C C . GLN A 1 149 ? 10.356 -14.103 13.380 1.00 53.78 149 GLN A C 1
ATOM 1180 O O . GLN A 1 149 ? 9.764 -14.106 14.461 1.00 53.78 149 GLN A O 1
ATOM 1185 N N . LEU A 1 150 ? 9.715 -14.366 12.239 1.00 53.78 150 LEU A N 1
ATOM 1186 C CA . LEU A 1 150 ? 8.263 -14.577 12.164 1.00 53.78 150 LEU A CA 1
ATOM 1187 C C . LEU A 1 150 ? 7.759 -15.744 13.017 1.00 53.78 150 LEU A C 1
ATOM 1189 O O . LEU A 1 150 ? 6.661 -15.674 13.569 1.00 53.78 150 LEU A O 1
ATOM 1193 N N . THR A 1 151 ? 8.587 -16.772 13.209 1.00 51.91 151 THR A N 1
ATOM 1194 C CA . THR A 1 151 ? 8.263 -17.909 14.077 1.00 51.91 151 THR A CA 1
ATOM 1195 C C . THR A 1 151 ? 8.044 -17.475 15.531 1.00 51.91 151 THR A C 1
ATOM 1197 O O . THR A 1 151 ? 7.244 -18.085 16.233 1.00 51.91 151 THR A O 1
ATOM 1200 N N . GLN A 1 152 ? 8.707 -16.409 16.002 1.00 50.12 152 GLN A N 1
ATOM 1201 C CA . GLN A 1 152 ? 8.512 -15.900 17.365 1.00 50.12 152 GLN A CA 1
ATOM 1202 C C . GLN A 1 152 ? 7.209 -15.102 17.516 1.00 50.12 152 GLN A C 1
ATOM 1204 O O . GLN A 1 152 ? 6.580 -15.189 18.568 1.00 50.12 152 GLN A O 1
ATOM 1209 N N . LEU A 1 153 ? 6.757 -14.393 16.475 1.00 53.31 153 LEU A N 1
ATOM 1210 C CA . LEU A 1 153 ? 5.506 -13.624 16.534 1.00 53.31 153 LEU A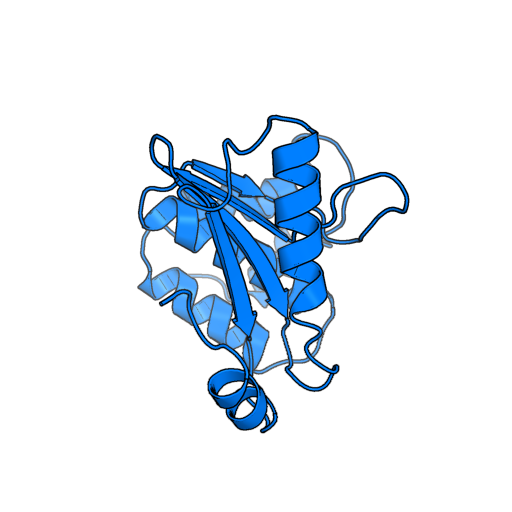 CA 1
ATOM 1211 C C . LEU A 1 153 ? 4.251 -14.443 16.297 1.00 53.31 153 LEU A C 1
ATOM 1213 O O . LEU A 1 153 ? 3.239 -14.183 16.943 1.00 53.31 153 LEU A O 1
ATOM 1217 N N . ALA A 1 154 ? 4.313 -15.454 15.430 1.00 52.31 154 ALA A N 1
ATOM 1218 C CA . ALA A 1 154 ? 3.212 -16.404 15.279 1.00 52.31 154 ALA A CA 1
ATOM 1219 C C . ALA A 1 154 ? 2.828 -17.037 16.632 1.00 52.31 154 ALA A C 1
ATOM 1221 O O . ALA A 1 154 ? 1.659 -17.309 16.879 1.00 52.31 154 ALA A O 1
ATOM 1222 N N . ASN A 1 155 ? 3.802 -17.183 17.538 1.00 46.94 155 ASN A N 1
ATOM 1223 C CA . ASN A 1 155 ? 3.591 -17.695 18.890 1.00 46.94 155 ASN A CA 1
ATOM 1224 C C . ASN A 1 155 ? 3.116 -16.632 19.902 1.00 46.94 155 ASN A C 1
ATOM 1226 O O . ASN A 1 155 ? 2.667 -17.000 20.985 1.00 46.94 155 ASN A O 1
ATOM 1230 N N . SER A 1 156 ? 3.225 -15.333 19.592 1.00 48.94 156 SER A N 1
ATOM 1231 C CA . SER A 1 156 ? 2.815 -14.234 20.483 1.00 48.94 156 SER A CA 1
ATOM 1232 C C . SER A 1 156 ? 1.446 -13.640 20.146 1.00 48.94 156 SER A C 1
ATOM 1234 O O . SER A 1 156 ? 0.861 -12.952 20.981 1.00 48.94 156 SER A O 1
ATOM 1236 N N . VAL A 1 157 ? 0.934 -13.867 18.932 1.00 47.47 157 VAL A N 1
ATOM 1237 C CA . VAL A 1 157 ? -0.410 -13.432 18.530 1.00 47.47 157 VAL A CA 1
ATOM 1238 C C . VAL A 1 157 ? -1.430 -14.447 19.046 1.00 47.47 157 VAL A C 1
ATOM 1240 O O . VAL A 1 157 ? -1.735 -15.446 18.403 1.00 47.47 157 VAL A O 1
ATOM 1243 N N . ILE A 1 158 ? -1.947 -14.190 20.246 1.00 48.22 158 ILE A N 1
ATOM 1244 C CA . ILE A 1 158 ? -3.139 -14.852 20.780 1.00 48.22 158 ILE A CA 1
ATOM 1245 C C . ILE A 1 158 ? -4.345 -14.064 20.257 1.00 48.22 158 ILE A C 1
ATOM 1247 O O . ILE A 1 158 ? -4.494 -12.886 20.579 1.00 48.22 158 ILE A O 1
ATOM 1251 N N . GLY A 1 159 ? -5.177 -14.696 19.426 1.00 39.38 159 GLY A N 1
ATOM 1252 C CA . GLY A 1 159 ? -6.465 -14.130 19.014 1.00 39.38 159 GLY A CA 1
ATOM 1253 C C . GLY A 1 159 ? -7.433 -14.004 20.200 1.00 39.38 159 GLY A C 1
ATOM 1254 O O . GLY A 1 159 ? -7.237 -14.681 21.217 1.00 39.38 159 GLY A O 1
ATOM 1255 N N . PRO A 1 160 ? -8.468 -13.149 20.108 1.00 37.44 160 PRO A N 1
ATOM 1256 C CA . PRO A 1 160 ? -9.489 -13.076 21.145 1.00 37.44 160 PRO A CA 1
ATOM 1257 C C . PRO A 1 160 ? -10.150 -14.453 21.325 1.00 37.44 160 PRO A C 1
ATOM 1259 O O . PRO A 1 160 ? -10.363 -15.184 20.357 1.00 37.44 160 PRO A O 1
ATOM 1262 N N . ARG A 1 161 ? -10.385 -14.820 22.589 1.00 34.69 161 ARG A N 1
ATOM 1263 C CA . ARG A 1 161 ? -11.144 -16.016 22.975 1.00 34.69 161 ARG A CA 1
ATOM 1264 C C . ARG A 1 161 ? -12.628 -15.826 22.723 1.00 34.69 161 ARG A C 1
ATOM 1266 O O . ARG A 1 161 ? -13.101 -14.701 22.987 1.00 34.69 161 ARG A O 1
#

Foldseek 3Di:
DDDAPVVLCVVLDQDAPDDDCNHSVNSLLVCCVVPVLDPVSLVRLLLVLLPDDDLSSQVSNLSSVQSVLVNVPWDKDAFGSDDDPPDLHFRIWTDDPLAIEGEHEDSAPPDPPPVVNQVVSQVVCCVVVVHVDPVRYYYDYHYSDCPDCVVVVVVVDDDDD

Radius of gyration: 16.0 Å; chains: 1; bounding box: 36×33×47 Å

Secondary structure (DSSP, 8-state):
-PPPHHHHHHHH-------STTSHHHHHHHHHHHH--SHHHHHHHHHHHHHS--HHHHHHHHHHHHHHHHHTT-EEEE--SS--TTS---SEEEEETTEEEEEEEES-S-S---THHHHHHHHHHHHTTSS--GGGEEEEEEES---STHHHHHTT-----